Protein AF-A0A9D9QSK1-F1 (afdb_monomer)

Radius of gyration: 15.4 Å; Cα contacts (8 Å, |Δi|>4): 233; chains: 1; bounding box: 34×28×48 Å

Solvent-accessible surface area (backbone atoms only — not comparable to full-atom values): 7304 Å² total; per-residue (Å²): 69,25,38,68,40,67,26,90,45,102,87,46,68,63,56,76,22,37,40,35,28,48,78,76,48,75,51,75,44,84,42,73,28,45,56,51,74,80,77,93,62,59,60,88,73,46,52,56,67,59,36,42,55,39,60,68,45,52,78,47,27,96,43,74,90,68,47,44,79,42,81,41,47,38,28,34,28,33,33,62,52,72,45,50,48,76,58,75,81,38,51,47,73,41,56,48,31,73,56,16,54,56,90,44,75,65,56,72,70,43,77,46,80,42,53,44,93,60,50,41,78,57,81,75,83,127

Foldseek 3Di:
DKQFADCPDPPRNHGPKMWDFDWPDKDKDKDWAEAADDPVDDLQPDDLVSLLSRVVSPPHDNDHVPTDIDIWMKTKTFTADIDADADPSCSRRACGHDCGNSPHHDDGGDIDIDTPVSDDDDPDDD

pLDDT: mean 88.29, std 12.85, range [35.12, 97.81]

Structure (mmCIF, N/CA/C/O backbone):
data_AF-A0A9D9QSK1-F1
#
_entry.id   AF-A0A9D9QSK1-F1
#
loop_
_atom_site.group_PDB
_atom_site.id
_atom_site.type_symbol
_atom_site.label_atom_id
_atom_site.label_alt_id
_atom_site.label_comp_id
_atom_site.label_asym_id
_atom_site.label_entity_id
_atom_site.label_seq_id
_atom_site.pdbx_PDB_ins_code
_atom_site.Cartn_x
_atom_site.Cartn_y
_atom_site.Cartn_z
_atom_site.occupancy
_atom_site.B_iso_or_equiv
_atom_site.auth_seq_id
_atom_site.auth_comp_id
_atom_site.auth_asym_id
_atom_site.auth_atom_id
_atom_site.pdbx_PDB_model_num
ATOM 1 N N . MET A 1 1 ? -6.430 -5.563 12.262 1.00 85.38 1 MET A N 1
ATOM 2 C CA . MET A 1 1 ? -5.343 -5.950 11.334 1.00 85.38 1 MET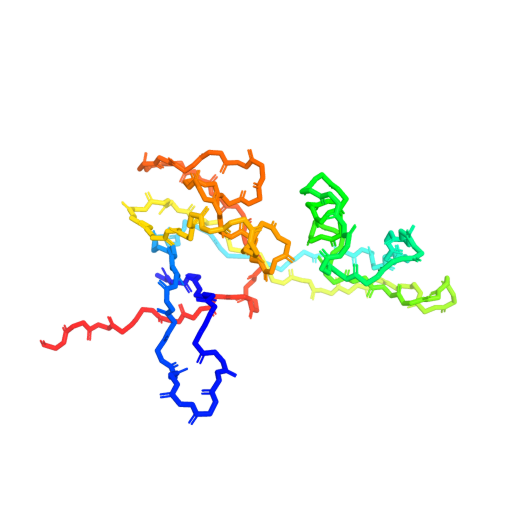 A CA 1
ATOM 3 C C . MET A 1 1 ? -4.378 -4.791 11.205 1.00 85.38 1 MET A C 1
ATOM 5 O O . MET A 1 1 ? -4.801 -3.648 11.393 1.00 85.38 1 MET A O 1
ATOM 9 N N . ALA A 1 2 ? -3.112 -5.077 10.917 1.00 88.06 2 ALA A N 1
ATOM 10 C CA . ALA A 1 2 ? -2.088 -4.060 10.734 1.00 88.06 2 ALA A CA 1
ATOM 11 C C . ALA A 1 2 ? -1.330 -4.280 9.421 1.00 88.06 2 ALA A C 1
ATOM 13 O O . ALA A 1 2 ? -0.881 -5.383 9.129 1.00 88.06 2 ALA A O 1
ATOM 14 N N . TYR A 1 3 ? -1.156 -3.208 8.660 1.00 89.75 3 TYR A N 1
ATOM 15 C CA . TYR A 1 3 ? -0.135 -3.103 7.629 1.00 89.75 3 TYR A CA 1
ATOM 16 C C . TYR A 1 3 ? 1.126 -2.510 8.263 1.00 89.75 3 TYR A C 1
ATOM 18 O O . TYR A 1 3 ? 1.021 -1.548 9.025 1.00 89.75 3 TYR A O 1
ATOM 26 N N . ARG A 1 4 ? 2.302 -3.087 8.010 1.00 89.75 4 ARG A N 1
ATOM 27 C CA . ARG A 1 4 ? 3.562 -2.736 8.689 1.00 89.75 4 ARG A CA 1
ATOM 28 C C . ARG A 1 4 ? 4.685 -2.585 7.661 1.00 89.75 4 ARG A C 1
ATOM 30 O O . ARG A 1 4 ? 4.817 -3.414 6.765 1.00 89.75 4 ARG A O 1
ATOM 37 N N . GLU A 1 5 ? 5.487 -1.533 7.794 1.00 86.31 5 GLU A N 1
ATOM 38 C CA . GLU A 1 5 ? 6.631 -1.227 6.930 1.00 86.31 5 GLU A CA 1
ATOM 39 C C . GLU A 1 5 ? 7.842 -0.748 7.750 1.00 86.31 5 GLU A C 1
ATOM 41 O O . GLU A 1 5 ? 7.715 -0.193 8.843 1.00 86.31 5 GLU A O 1
ATOM 46 N N . GLY A 1 6 ? 9.044 -0.932 7.200 1.00 76.31 6 GLY A N 1
ATOM 47 C CA . GLY A 1 6 ? 10.294 -0.663 7.915 1.00 76.31 6 GLY A CA 1
ATOM 48 C C . GLY A 1 6 ? 10.635 -1.761 8.928 1.00 76.31 6 GLY A C 1
ATOM 49 O O . GLY A 1 6 ? 9.929 -2.757 9.033 1.00 76.31 6 GLY A O 1
ATOM 50 N N . GLY A 1 7 ? 11.755 -1.612 9.638 1.00 66.50 7 GLY A N 1
ATOM 51 C CA . GLY A 1 7 ? 12.156 -2.582 10.670 1.00 66.50 7 GLY A CA 1
ATOM 52 C C . GLY A 1 7 ? 12.689 -3.925 10.152 1.00 66.50 7 GLY A C 1
ATOM 53 O O . GLY A 1 7 ? 12.880 -4.848 10.924 1.00 66.50 7 GLY A O 1
ATOM 54 N N . ALA A 1 8 ? 12.959 -4.077 8.853 1.00 60.50 8 ALA A N 1
ATOM 55 C CA . ALA A 1 8 ? 13.501 -5.324 8.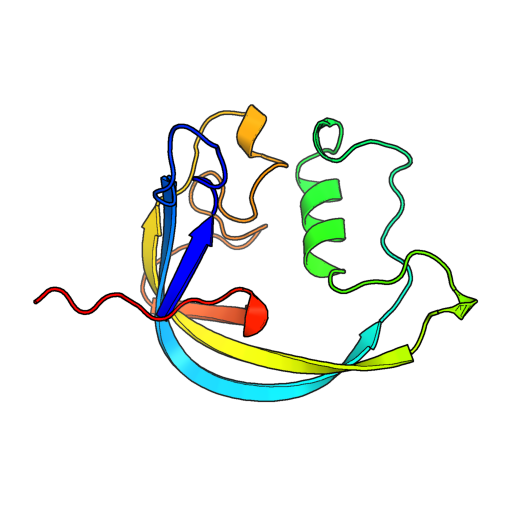293 1.00 60.50 8 ALA A CA 1
ATOM 56 C C . ALA A 1 8 ? 15.047 -5.404 8.353 1.00 60.50 8 ALA A C 1
ATOM 58 O O . ALA A 1 8 ? 15.674 -6.022 7.493 1.00 60.50 8 ALA A O 1
ATOM 59 N N . GLY A 1 9 ? 15.681 -4.715 9.309 1.00 54.59 9 GLY A N 1
ATOM 60 C CA . GLY A 1 9 ? 17.140 -4.643 9.442 1.00 54.59 9 GLY A CA 1
ATOM 61 C C . GLY A 1 9 ? 17.665 -5.465 10.620 1.00 54.59 9 GLY A C 1
ATOM 62 O O . GLY A 1 9 ? 16.976 -5.640 11.615 1.00 54.59 9 GLY A O 1
ATOM 63 N N . TRP A 1 10 ? 18.926 -5.901 10.554 1.00 49.69 10 TRP A N 1
ATOM 64 C CA . TRP A 1 10 ? 19.578 -6.719 11.596 1.00 49.69 10 TRP A CA 1
ATOM 65 C C . TRP A 1 10 ? 19.671 -6.067 12.994 1.00 49.69 10 TRP A C 1
ATOM 67 O O . TRP A 1 10 ? 19.997 -6.755 13.954 1.00 49.69 10 TRP A O 1
ATOM 77 N N . ILE A 1 11 ? 19.421 -4.756 13.114 1.00 57.59 11 ILE A N 1
ATOM 78 C CA . ILE A 1 11 ? 19.580 -3.976 14.361 1.00 57.59 11 ILE A CA 1
ATOM 79 C C . ILE A 1 11 ? 18.240 -3.420 14.875 1.00 57.59 11 ILE A C 1
ATOM 81 O O . ILE A 1 11 ? 18.063 -3.267 16.078 1.00 57.59 11 ILE A O 1
ATOM 85 N N . VAL A 1 12 ? 17.291 -3.121 13.982 1.00 52.19 12 VAL A N 1
ATOM 86 C CA . VAL A 1 12 ? 15.949 -2.635 14.338 1.00 52.19 12 VAL A CA 1
ATOM 87 C C . VAL A 1 12 ? 14.952 -3.551 13.653 1.00 52.19 12 VAL A C 1
ATOM 89 O O . VAL A 1 12 ? 14.847 -3.501 12.428 1.00 52.19 12 VAL A O 1
ATOM 92 N N . THR A 1 13 ? 14.278 -4.378 14.451 1.00 56.31 13 THR A N 1
ATOM 93 C CA . THR A 1 13 ? 13.336 -5.418 14.009 1.00 56.31 13 THR A CA 1
ATOM 94 C C . THR A 1 13 ? 11.876 -4.978 14.066 1.00 56.31 13 THR A C 1
ATOM 96 O O . THR A 1 13 ? 11.028 -5.573 13.405 1.00 56.31 13 THR A O 1
ATOM 99 N N . ASP A 1 14 ? 11.570 -3.940 14.848 1.00 55.91 14 ASP A N 1
ATOM 100 C CA . ASP A 1 14 ? 10.204 -3.446 14.978 1.00 55.91 14 ASP A CA 1
ATOM 101 C C . ASP A 1 14 ? 9.833 -2.566 13.777 1.00 55.91 14 ASP A C 1
ATOM 103 O O . ASP A 1 14 ? 10.628 -1.712 13.359 1.00 55.91 14 ASP A O 1
ATOM 107 N N . PRO A 1 15 ? 8.631 -2.749 13.199 1.00 60.72 15 PRO A N 1
ATOM 108 C CA . PRO A 1 15 ? 8.173 -1.929 12.093 1.00 60.72 15 PRO A CA 1
ATOM 109 C C . PRO A 1 15 ? 8.043 -0.480 12.552 1.00 60.72 15 PRO A C 1
ATOM 111 O O . PRO A 1 15 ? 7.287 -0.157 13.465 1.00 60.72 15 PRO A O 1
ATOM 114 N N . VAL A 1 16 ? 8.788 0.394 11.882 1.00 79.94 16 VAL A N 1
ATOM 115 C CA . VAL A 1 16 ? 8.852 1.823 12.212 1.00 79.94 16 VAL A CA 1
ATOM 116 C C . VAL A 1 16 ? 7.581 2.543 11.752 1.00 79.94 16 VAL A C 1
ATOM 118 O O . VAL A 1 16 ? 7.219 3.577 12.298 1.00 79.94 16 VAL A O 1
ATOM 121 N N . PHE A 1 17 ? 6.890 2.000 10.747 1.00 89.62 17 PHE A N 1
ATOM 122 C CA . PHE A 1 17 ? 5.699 2.603 10.159 1.00 89.62 17 PHE A CA 1
ATOM 123 C C . PHE A 1 17 ? 4.590 1.569 10.053 1.00 89.62 17 PHE A C 1
ATOM 125 O O . PHE A 1 17 ? 4.829 0.389 9.785 1.00 89.62 17 PHE A O 1
ATOM 132 N N . TRP A 1 18 ? 3.356 2.001 10.272 1.00 92.94 18 TRP A N 1
ATOM 133 C CA . TRP A 1 18 ? 2.232 1.083 10.355 1.00 92.94 18 TRP A CA 1
ATOM 134 C C . TRP A 1 18 ? 0.915 1.766 10.007 1.00 92.94 18 TRP A C 1
ATOM 136 O O . TRP A 1 18 ? 0.761 2.978 10.111 1.00 92.94 18 TRP A O 1
ATOM 146 N N . LEU A 1 19 ? -0.070 0.966 9.620 1.00 94.75 19 LEU A N 1
ATOM 147 C CA . LEU A 1 19 ? -1.459 1.368 9.452 1.00 94.75 19 LEU A CA 1
ATOM 148 C C . LEU A 1 19 ? -2.336 0.302 10.100 1.00 94.75 19 LEU A C 1
ATOM 150 O O . LEU A 1 19 ? -2.239 -0.878 9.773 1.00 94.75 19 LEU A O 1
ATOM 154 N N . LYS A 1 20 ? -3.188 0.713 11.038 1.00 94.81 20 LYS A N 1
ATOM 155 C CA . LYS A 1 20 ? -4.132 -0.154 11.745 1.00 94.81 20 LYS A CA 1
ATOM 156 C C . LYS A 1 20 ? -5.551 0.117 11.277 1.00 94.81 20 LYS A C 1
ATOM 158 O O . LYS A 1 20 ? -5.946 1.258 11.025 1.00 94.81 20 LYS A O 1
ATOM 163 N N . GLY A 1 21 ? -6.341 -0.946 11.242 1.00 94.38 21 GLY A N 1
ATOM 164 C CA . GLY A 1 21 ? -7.774 -0.813 11.067 1.00 94.38 21 GLY A CA 1
ATOM 165 C C . GLY A 1 21 ? -8.564 -2.095 11.262 1.00 94.38 21 GLY A C 1
ATOM 166 O O . GLY A 1 21 ? -8.028 -3.173 11.566 1.00 94.38 21 GLY A O 1
ATOM 167 N N . THR A 1 22 ? -9.868 -1.951 11.064 1.00 95.38 22 THR A N 1
ATOM 168 C CA . THR A 1 22 ? -10.854 -3.026 11.180 1.00 95.38 22 THR A CA 1
ATOM 169 C C . THR A 1 22 ? -11.135 -3.620 9.812 1.00 95.38 22 THR A C 1
ATOM 171 O O . THR A 1 22 ? -11.418 -2.891 8.865 1.00 95.38 22 THR A O 1
ATOM 174 N N . VAL A 1 23 ? -11.086 -4.946 9.707 1.00 95.25 23 VAL A N 1
ATOM 175 C CA . VAL A 1 23 ? -11.485 -5.649 8.484 1.00 95.25 23 VAL A CA 1
ATOM 176 C C . VAL A 1 23 ? -12.992 -5.514 8.305 1.00 95.25 23 VAL A C 1
ATOM 178 O O . VAL A 1 23 ? -13.754 -5.820 9.217 1.00 95.25 23 VAL A O 1
ATOM 181 N N . LEU A 1 24 ? -13.405 -5.053 7.130 1.00 97.12 24 LEU A N 1
ATOM 182 C CA . LEU A 1 24 ? -14.805 -4.969 6.722 1.00 97.12 24 LEU A CA 1
ATOM 183 C C . LEU A 1 24 ? -15.203 -6.142 5.831 1.00 97.12 24 LEU A C 1
ATOM 185 O O . LEU A 1 24 ? -16.335 -6.609 5.893 1.00 97.12 24 LEU A O 1
ATOM 189 N N . ALA A 1 25 ? -14.286 -6.582 4.971 1.00 96.56 25 ALA A N 1
ATOM 190 C CA . ALA A 1 25 ? -14.469 -7.723 4.088 1.00 96.56 25 ALA A CA 1
ATOM 191 C C . ALA A 1 25 ? -13.106 -8.308 3.708 1.00 96.56 25 ALA A C 1
ATOM 193 O O . ALA A 1 25 ? -12.103 -7.591 3.689 1.00 96.56 25 ALA A O 1
ATOM 194 N N . ALA A 1 26 ? -13.096 -9.594 3.381 1.00 95.69 26 ALA A N 1
ATOM 195 C CA . ALA A 1 26 ? -11.964 -10.275 2.777 1.00 95.69 26 ALA A CA 1
ATOM 196 C C . ALA A 1 26 ? -12.488 -11.165 1.650 1.00 95.69 26 ALA A C 1
ATOM 198 O O . ALA A 1 26 ? -13.519 -11.820 1.808 1.00 95.69 26 ALA A O 1
ATOM 199 N N . GLU A 1 27 ? -11.797 -11.172 0.520 1.00 96.56 27 GLU A N 1
ATOM 200 C CA . GLU A 1 27 ? -12.183 -11.956 -0.648 1.00 96.56 27 GLU A CA 1
ATOM 201 C C . GLU A 1 27 ? -10.963 -12.374 -1.462 1.00 96.56 27 GLU A C 1
ATOM 203 O O . GLU A 1 27 ? -9.880 -11.807 -1.328 1.00 96.56 27 GLU A O 1
ATOM 208 N N . ILE A 1 28 ? -11.152 -13.374 -2.314 1.00 96.44 28 ILE A N 1
ATOM 209 C CA . ILE A 1 28 ? -10.160 -13.799 -3.296 1.00 96.44 28 ILE A CA 1
ATOM 210 C C . ILE A 1 28 ? -10.710 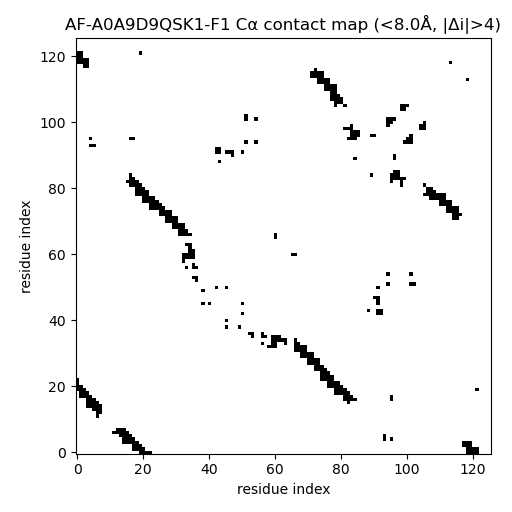-13.414 -4.663 1.00 96.44 28 ILE A C 1
ATOM 212 O O . ILE A 1 28 ? -11.837 -13.784 -4.997 1.00 96.44 28 ILE A O 1
ATOM 216 N N . ARG A 1 29 ? -9.927 -12.670 -5.448 1.00 94.44 29 ARG A N 1
ATOM 217 C CA . ARG A 1 29 ? -10.297 -12.292 -6.816 1.00 94.44 29 ARG A CA 1
ATOM 218 C C . ARG A 1 29 ? -9.234 -12.756 -7.815 1.00 94.44 29 ARG A C 1
ATOM 220 O O . ARG A 1 29 ? -8.041 -12.657 -7.513 1.00 94.44 29 ARG A O 1
ATOM 227 N N . PRO A 1 30 ? -9.636 -13.195 -9.021 1.00 94.06 30 PRO A N 1
ATOM 228 C CA . PRO A 1 30 ? -8.691 -13.405 -10.104 1.00 94.06 30 PRO A CA 1
ATOM 229 C C . PRO A 1 30 ? -8.094 -12.061 -10.538 1.00 94.06 30 PRO A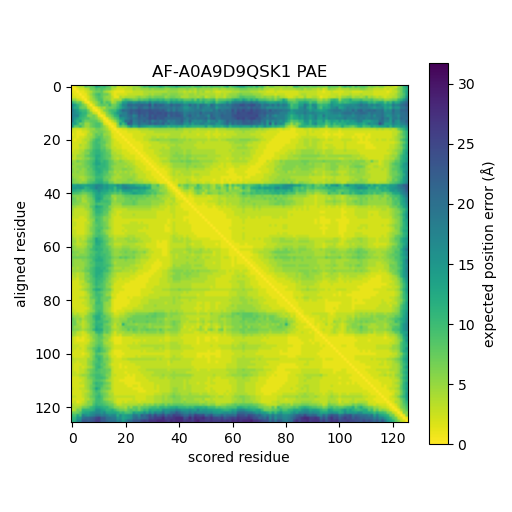 C 1
ATOM 231 O O . PRO A 1 30 ? -8.813 -11.094 -10.799 1.00 94.06 30 PRO A O 1
ATOM 234 N N . ARG A 1 31 ? -6.768 -12.008 -10.637 1.00 92.88 31 ARG A N 1
ATOM 235 C CA . ARG A 1 31 ? -6.011 -10.880 -11.177 1.00 92.88 31 ARG A CA 1
ATOM 236 C C . ARG A 1 31 ? -5.025 -11.404 -12.208 1.00 92.88 31 ARG A C 1
ATOM 238 O O . ARG A 1 31 ? -4.241 -12.308 -11.933 1.00 92.88 31 ARG A O 1
ATOM 245 N N . ARG A 1 32 ? -5.032 -10.811 -13.398 1.00 94.56 32 ARG A N 1
ATOM 246 C CA . ARG A 1 32 ? -4.001 -11.076 -14.400 1.00 94.56 32 ARG A CA 1
ATOM 247 C C . ARG A 1 32 ? -2.722 -10.338 -14.014 1.00 94.56 32 ARG A C 1
ATOM 249 O O . ARG A 1 32 ? -2.730 -9.115 -13.878 1.00 94.56 32 ARG A O 1
ATOM 256 N N . LEU A 1 33 ? -1.642 -11.084 -13.810 1.00 95.12 33 LEU A N 1
ATOM 257 C CA . LEU A 1 33 ? -0.327 -10.517 -13.553 1.00 95.12 33 LEU A CA 1
ATOM 258 C C . LEU A 1 33 ? 0.287 -10.082 -14.880 1.00 95.12 33 LEU A C 1
ATOM 260 O O . LEU A 1 33 ? 0.610 -10.912 -15.730 1.00 95.12 33 LEU A O 1
ATOM 264 N N . GLU A 1 34 ? 0.447 -8.776 -15.032 1.00 95.56 34 GLU A N 1
ATOM 265 C CA . GLU A 1 34 ? 1.079 -8.147 -16.188 1.00 95.56 34 GLU A CA 1
ATOM 266 C C . GLU A 1 34 ? 2.555 -7.848 -15.908 1.00 95.56 34 GLU A C 1
ATOM 268 O O . GLU A 1 34 ? 3.042 -7.992 -14.780 1.00 95.56 34 GLU A O 1
ATOM 273 N N . VAL A 1 35 ? 3.285 -7.432 -16.943 1.00 95.56 35 VAL A N 1
ATOM 274 C CA . VAL A 1 35 ? 4.685 -7.022 -16.794 1.00 95.56 35 VAL A CA 1
ATOM 275 C C . VAL A 1 35 ? 4.780 -5.803 -15.878 1.00 95.56 35 VAL A C 1
ATOM 277 O O . VAL A 1 35 ? 4.011 -4.848 -16.010 1.00 95.56 35 VAL A O 1
ATOM 280 N N . CYS A 1 36 ? 5.723 -5.832 -14.936 1.00 93.31 36 CYS A N 1
ATOM 281 C CA . CYS A 1 36 ? 5.974 -4.695 -14.062 1.00 93.31 36 CYS A CA 1
ATOM 282 C C . CYS A 1 36 ? 6.323 -3.449 -14.893 1.00 93.31 36 CYS A C 1
ATOM 284 O O . CYS A 1 36 ? 7.117 -3.559 -15.828 1.00 93.31 36 CYS A O 1
ATOM 286 N N . PRO A 1 37 ? 5.801 -2.260 -14.540 1.00 92.25 37 PRO A N 1
ATOM 287 C CA . PRO A 1 37 ? 6.224 -1.015 -15.164 1.00 92.25 37 PRO A CA 1
ATOM 288 C C . PRO A 1 37 ? 7.743 -0.863 -15.043 1.00 92.25 37 PRO A C 1
ATOM 290 O O . PRO A 1 37 ? 8.266 -0.763 -13.930 1.00 92.25 37 PRO A O 1
ATOM 293 N N . ASP A 1 38 ? 8.441 -0.870 -16.176 1.00 83.38 38 ASP A N 1
ATOM 294 C CA . ASP A 1 38 ? 9.879 -0.635 -16.209 1.00 83.38 38 ASP A CA 1
ATOM 295 C C . ASP A 1 38 ? 10.150 0.869 -16.273 1.00 83.38 38 ASP A C 1
ATOM 297 O O . ASP A 1 38 ? 9.688 1.571 -17.172 1.00 83.38 38 ASP A O 1
ATOM 301 N N . ALA A 1 39 ? 10.900 1.367 -15.295 1.00 75.69 39 ALA A N 1
ATOM 302 C CA . ALA A 1 39 ? 11.378 2.744 -15.267 1.00 75.69 39 ALA A CA 1
ATOM 303 C C . ALA A 1 39 ? 12.862 2.856 -15.664 1.00 75.69 39 ALA A C 1
ATOM 305 O O . ALA A 1 39 ? 13.416 3.957 -15.638 1.00 75.69 39 ALA A O 1
ATOM 306 N N . GLY A 1 40 ? 13.530 1.734 -15.968 1.00 81.06 40 GLY A N 1
ATOM 307 C CA . GLY A 1 40 ? 14.957 1.660 -16.292 1.00 81.06 40 GLY A CA 1
ATOM 308 C C . GLY A 1 40 ? 15.877 2.095 -15.145 1.00 81.06 40 GLY A C 1
ATOM 309 O O . GLY A 1 40 ? 17.032 2.460 -15.369 1.00 81.06 40 GLY A O 1
ATOM 310 N N . LYS A 1 41 ? 15.361 2.138 -13.911 1.00 86.25 41 LYS A N 1
ATOM 311 C CA . LYS A 1 41 ? 16.021 2.711 -12.730 1.00 86.25 41 LYS A CA 1
ATOM 312 C C . LYS A 1 41 ? 15.764 1.843 -11.503 1.00 86.25 41 LYS A C 1
ATOM 314 O O . LYS A 1 41 ? 14.723 1.200 -11.391 1.00 86.25 41 LYS A O 1
ATOM 319 N N . SER A 1 42 ? 16.695 1.884 -10.551 1.00 85.88 42 SER A N 1
ATOM 320 C CA . SER A 1 42 ? 16.481 1.292 -9.231 1.00 85.88 42 SER A CA 1
ATOM 321 C C . SER A 1 42 ? 15.385 2.045 -8.466 1.00 85.88 42 SER A C 1
ATOM 323 O O . SER A 1 42 ? 15.125 3.223 -8.729 1.00 85.88 42 SER A O 1
ATOM 325 N N . VAL A 1 43 ? 14.746 1.370 -7.507 1.00 85.38 43 VAL A N 1
ATOM 326 C CA . VAL A 1 43 ? 13.605 1.904 -6.743 1.00 85.38 43 VAL A CA 1
ATOM 327 C C . VAL A 1 43 ? 13.946 3.234 -6.054 1.00 85.38 43 VAL A C 1
ATOM 329 O O . VAL A 1 43 ? 13.126 4.148 -6.014 1.00 85.38 43 VAL A O 1
ATOM 332 N N . GLU A 1 44 ? 15.183 3.395 -5.585 1.00 85.00 44 GLU A N 1
ATOM 333 C CA . GLU A 1 44 ? 15.663 4.603 -4.904 1.00 85.00 44 GLU A CA 1
ATOM 334 C C . GLU A 1 44 ? 15.691 5.831 -5.823 1.00 85.00 44 GLU A C 1
ATOM 336 O O . GLU A 1 44 ? 15.616 6.962 -5.343 1.00 85.00 44 GLU A O 1
ATOM 341 N N . ARG A 1 45 ? 15.799 5.616 -7.140 1.00 88.62 45 ARG A N 1
ATOM 342 C CA . ARG A 1 45 ? 15.905 6.666 -8.164 1.00 88.62 45 ARG A CA 1
ATOM 343 C C . ARG A 1 45 ? 14.574 7.003 -8.833 1.00 88.62 45 ARG A C 1
ATOM 345 O O . ARG A 1 45 ? 14.549 7.876 -9.699 1.00 88.62 45 ARG A O 1
ATOM 352 N N . LEU A 1 46 ? 13.491 6.323 -8.463 1.00 90.94 46 LEU A N 1
ATOM 353 C CA . LEU A 1 46 ? 12.155 6.652 -8.947 1.00 90.94 46 LEU A CA 1
ATOM 354 C C . LEU A 1 46 ? 11.700 8.009 -8.390 1.00 90.94 46 LEU A C 1
ATOM 356 O O . LEU A 1 46 ? 12.111 8.451 -7.319 1.00 90.94 46 LEU A O 1
ATOM 360 N N . SER A 1 47 ? 10.829 8.694 -9.107 1.00 92.00 47 SER A N 1
ATOM 361 C CA . SER A 1 47 ? 9.927 9.678 -8.518 1.00 92.00 47 SER A CA 1
ATOM 362 C C . SER A 1 47 ? 8.861 8.966 -7.680 1.00 92.00 47 SER A C 1
ATOM 364 O O . SER A 1 47 ? 8.598 7.772 -7.859 1.00 92.00 47 SER A O 1
ATOM 366 N N . ARG A 1 48 ? 8.192 9.708 -6.788 1.00 93.12 48 ARG A N 1
ATOM 367 C CA . ARG A 1 48 ? 7.080 9.158 -5.998 1.00 93.12 48 ARG A CA 1
ATOM 368 C C . ARG A 1 48 ? 5.971 8.604 -6.897 1.00 93.12 48 ARG A C 1
ATOM 370 O O . ARG A 1 48 ? 5.402 7.565 -6.585 1.00 93.12 48 ARG A O 1
ATOM 377 N N . GLU A 1 49 ? 5.693 9.266 -8.017 1.00 93.25 49 GLU A N 1
ATOM 378 C CA . GLU A 1 49 ? 4.685 8.824 -8.984 1.00 93.25 49 GLU A CA 1
ATOM 379 C C . GLU A 1 49 ? 5.085 7.510 -9.679 1.00 93.25 49 GLU A C 1
ATOM 381 O O . GLU A 1 49 ? 4.281 6.578 -9.747 1.00 93.25 49 GLU A O 1
ATOM 386 N N . GLU A 1 50 ? 6.338 7.393 -10.140 1.00 94.12 50 GLU A N 1
ATOM 387 C CA . GLU A 1 50 ? 6.872 6.146 -10.711 1.00 94.12 50 GLU A CA 1
ATOM 388 C C . GLU A 1 50 ? 6.804 4.998 -9.685 1.00 94.12 50 GLU A C 1
ATOM 390 O O . GLU A 1 50 ? 6.374 3.892 -10.019 1.00 94.12 50 GLU A O 1
ATOM 395 N N . PHE A 1 51 ? 7.153 5.262 -8.420 1.00 94.38 51 PHE A N 1
ATOM 396 C CA . PHE A 1 51 ? 7.036 4.273 -7.348 1.00 94.38 51 PHE A CA 1
ATOM 397 C C . PHE A 1 51 ? 5.586 3.841 -7.107 1.00 94.38 51 PHE A C 1
ATOM 399 O O . PHE A 1 51 ? 5.323 2.645 -7.005 1.00 94.38 51 PHE A O 1
ATOM 406 N N . ILE A 1 52 ? 4.636 4.779 -7.033 1.00 95.12 52 ILE A N 1
ATOM 407 C CA . ILE A 1 52 ? 3.215 4.458 -6.826 1.00 95.12 52 ILE A CA 1
ATOM 408 C C . ILE A 1 52 ? 2.700 3.567 -7.956 1.00 95.12 52 ILE A C 1
ATOM 410 O O . ILE A 1 52 ? 2.044 2.559 -7.693 1.00 95.12 52 ILE A O 1
ATOM 414 N N . ARG A 1 53 ? 3.050 3.883 -9.207 1.00 94.25 53 ARG A N 1
ATOM 415 C CA . ARG A 1 53 ? 2.689 3.072 -10.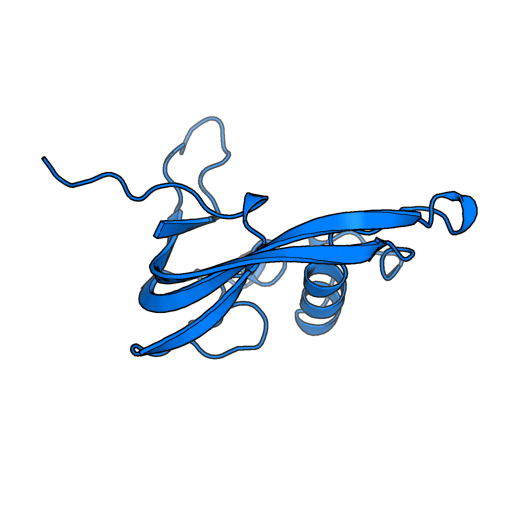377 1.00 94.25 53 ARG A CA 1
ATOM 416 C C . ARG A 1 53 ? 3.221 1.643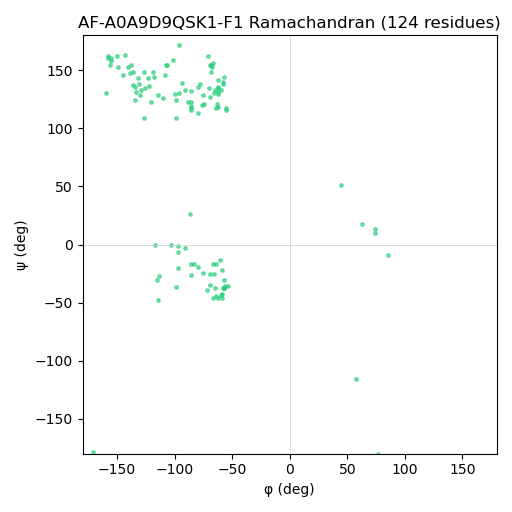 -10.260 1.00 94.25 53 ARG A C 1
ATOM 418 O O . ARG A 1 53 ? 2.469 0.692 -10.457 1.00 94.25 53 ARG A O 1
ATOM 425 N N . LEU A 1 54 ? 4.488 1.491 -9.874 1.00 93.81 54 LEU A N 1
ATOM 426 C CA . LEU A 1 54 ? 5.105 0.187 -9.637 1.00 93.81 54 LEU A CA 1
ATOM 427 C C . LEU A 1 54 ? 4.441 -0.563 -8.471 1.00 93.81 54 LEU A C 1
ATOM 429 O O . LEU A 1 54 ? 4.158 -1.753 -8.583 1.00 93.81 54 LEU A O 1
ATOM 433 N N . ALA A 1 55 ? 4.172 0.118 -7.356 1.00 93.56 55 ALA A N 1
ATOM 434 C CA . ALA A 1 55 ? 3.576 -0.484 -6.169 1.00 93.56 55 ALA A CA 1
ATOM 435 C C . ALA A 1 55 ? 2.148 -0.986 -6.423 1.00 93.56 55 ALA A C 1
ATOM 437 O O . ALA A 1 55 ? 1.804 -2.051 -5.922 1.00 93.56 55 ALA A O 1
ATOM 438 N N . ARG A 1 56 ? 1.352 -0.264 -7.225 1.00 93.06 56 ARG A N 1
ATOM 439 C CA . ARG A 1 56 ? 0.005 -0.683 -7.657 1.00 93.06 56 ARG A CA 1
ATOM 440 C C . ARG A 1 56 ? 0.036 -1.861 -8.624 1.00 93.06 56 ARG A C 1
ATOM 442 O O . ARG A 1 56 ? -0.859 -2.699 -8.598 1.00 93.06 56 ARG A O 1
ATOM 449 N N . ALA A 1 57 ? 1.053 -1.922 -9.480 1.00 92.88 57 ALA A N 1
ATOM 450 C CA . ALA A 1 57 ? 1.200 -3.014 -10.431 1.00 92.88 57 ALA A CA 1
ATOM 451 C C . ALA A 1 57 ? 1.539 -4.346 -9.753 1.00 92.88 57 ALA A C 1
ATOM 453 O O . ALA A 1 57 ? 1.214 -5.385 -10.315 1.00 92.88 57 ALA A O 1
ATOM 454 N N . ARG A 1 58 ? 2.150 -4.329 -8.561 1.00 90.88 58 ARG A N 1
ATOM 455 C CA . ARG A 1 58 ? 2.509 -5.551 -7.832 1.00 90.88 58 ARG A CA 1
ATOM 456 C C . ARG A 1 58 ? 1.263 -6.317 -7.325 1.00 90.88 58 ARG A C 1
ATOM 458 O O . ARG A 1 58 ? 0.257 -5.670 -7.030 1.00 90.88 58 ARG A O 1
ATOM 465 N N . PRO A 1 59 ? 1.341 -7.663 -7.239 1.00 91.00 59 PRO A N 1
ATOM 466 C CA . PRO A 1 59 ? 2.356 -8.518 -7.860 1.00 91.00 59 PRO A CA 1
ATOM 467 C C . PRO A 1 59 ? 2.308 -8.409 -9.393 1.00 91.00 59 PRO A C 1
ATOM 469 O O . PRO A 1 59 ? 1.247 -8.287 -9.993 1.00 91.00 59 PRO A O 1
ATOM 472 N N . CYS A 1 60 ? 3.480 -8.415 -10.022 1.00 93.62 60 CYS A N 1
ATOM 473 C CA . CYS A 1 60 ? 3.659 -8.310 -11.470 1.00 93.62 60 CYS A CA 1
ATOM 474 C C . CYS A 1 60 ? 4.830 -9.197 -11.906 1.00 93.62 60 CYS A C 1
ATOM 476 O O . CYS A 1 60 ? 5.641 -9.617 -11.075 1.00 93.62 60 CYS A O 1
ATOM 478 N N . VAL A 1 61 ? 4.915 -9.502 -13.199 1.00 94.50 61 VAL A N 1
ATOM 479 C CA . VAL A 1 61 ? 5.949 -10.381 -13.764 1.00 94.50 61 VAL A CA 1
ATOM 480 C C . VAL A 1 61 ? 7.066 -9.589 -14.439 1.00 94.50 61 VAL A C 1
ATOM 482 O O . VAL A 1 61 ? 6.893 -8.437 -14.822 1.00 94.50 61 VAL A O 1
ATOM 485 N N . SER A 1 62 ? 8.241 -10.198 -14.594 1.00 90.81 62 SER A N 1
ATOM 486 C CA . SER A 1 62 ? 9.390 -9.543 -15.237 1.00 90.81 62 SER A CA 1
ATOM 487 C C . SER A 1 62 ? 9.364 -9.606 -16.764 1.00 90.81 62 SER A C 1
ATOM 489 O O . SER A 1 62 ? 10.099 -8.864 -17.407 1.00 90.81 62 SER A O 1
ATOM 491 N N . ARG A 1 63 ? 8.556 -10.500 -17.348 1.00 93.38 63 ARG A N 1
ATOM 492 C CA . ARG A 1 63 ? 8.545 -10.788 -18.787 1.00 93.38 63 ARG A CA 1
ATOM 493 C C . ARG A 1 63 ? 7.126 -11.088 -19.279 1.00 93.38 63 ARG A C 1
ATOM 495 O O . ARG A 1 63 ? 6.380 -11.716 -18.521 1.00 93.38 63 ARG A O 1
ATOM 502 N N . PRO A 1 64 ? 6.758 -10.719 -20.519 1.00 94.19 64 PRO A N 1
ATOM 503 C CA . PRO A 1 64 ? 5.421 -10.967 -21.061 1.00 94.19 64 PRO A CA 1
ATOM 504 C C . PRO A 1 64 ? 5.014 -12.444 -21.060 1.00 94.19 64 PRO A C 1
ATOM 506 O O . PRO A 1 64 ? 3.869 -12.769 -20.766 1.00 94.19 64 PRO A O 1
ATOM 509 N N . GLU A 1 65 ? 5.947 -13.356 -21.333 1.00 95.75 65 GLU A N 1
ATOM 510 C CA . GLU A 1 65 ? 5.685 -14.797 -21.392 1.00 95.75 65 GLU A CA 1
ATOM 511 C C . GLU A 1 65 ? 5.308 -15.421 -20.040 1.00 95.75 65 GLU A C 1
ATOM 513 O O . GLU A 1 65 ? 4.770 -16.523 -19.997 1.00 95.75 65 GLU A O 1
ATOM 518 N N . ALA A 1 66 ? 5.580 -14.728 -18.932 1.00 95.56 66 ALA A N 1
ATOM 519 C CA . ALA A 1 66 ? 5.208 -15.171 -17.593 1.00 95.56 66 ALA A CA 1
ATOM 520 C C . ALA A 1 66 ? 3.824 -14.654 -17.154 1.00 95.56 66 ALA A C 1
ATOM 522 O O . ALA A 1 66 ? 3.386 -14.983 -16.045 1.00 95.56 66 ALA A O 1
ATOM 523 N N . ALA A 1 67 ? 3.159 -13.840 -17.986 1.00 96.12 67 ALA A N 1
ATOM 524 C CA . ALA A 1 67 ? 1.846 -13.283 -17.691 1.00 96.12 67 ALA A CA 1
ATOM 525 C C . ALA A 1 67 ? 0.809 -14.399 -17.532 1.00 96.12 67 ALA A C 1
ATOM 527 O O . ALA A 1 67 ? 0.688 -15.295 -18.370 1.00 96.12 67 ALA A O 1
ATOM 528 N N . ARG A 1 68 ? 0.055 -14.345 -16.435 1.00 96.06 68 ARG A N 1
ATOM 529 C CA . ARG A 1 68 ? -0.883 -15.399 -16.034 1.00 96.06 68 ARG A CA 1
ATOM 530 C C . ARG A 1 68 ? -1.989 -14.837 -15.15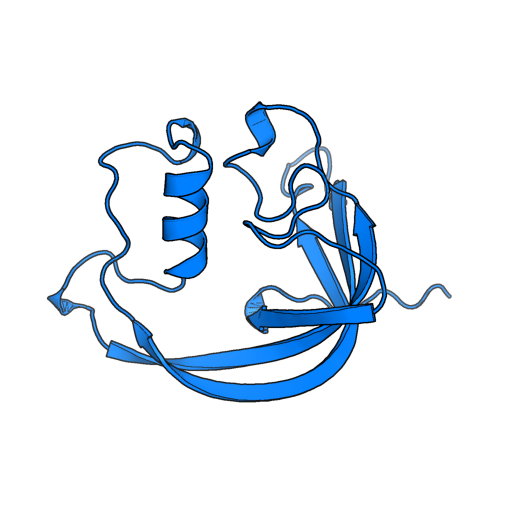8 1.00 96.06 68 ARG A C 1
ATOM 532 O O . ARG A 1 68 ? -1.829 -13.773 -14.566 1.00 96.06 68 ARG A O 1
ATOM 539 N N . GLU A 1 69 ? -3.089 -15.564 -15.053 1.00 96.50 69 GLU A N 1
ATOM 540 C CA . GLU A 1 69 ? -4.079 -15.306 -14.010 1.00 96.50 69 GLU A CA 1
ATOM 541 C C . GLU A 1 69 ? -3.593 -15.876 -12.678 1.00 96.50 69 GLU A C 1
ATOM 543 O O . GLU A 1 69 ? -3.050 -16.980 -12.621 1.00 96.50 69 GLU A O 1
ATOM 548 N N . GLU A 1 70 ? -3.789 -15.116 -11.609 1.00 94.19 70 GLU A N 1
ATOM 549 C CA . GLU A 1 70 ? -3.461 -15.516 -10.249 1.00 94.19 70 GLU A CA 1
ATOM 550 C C . GLU A 1 70 ? -4.604 -15.135 -9.309 1.00 94.19 70 GLU A C 1
ATOM 552 O O . GLU A 1 70 ? -5.324 -14.161 -9.535 1.00 94.19 70 GLU A O 1
ATOM 557 N N . GLN A 1 71 ? -4.800 -15.933 -8.265 1.00 94.81 71 GLN A N 1
ATOM 558 C CA . GLN A 1 71 ? -5.775 -15.638 -7.224 1.00 94.81 71 GLN A CA 1
ATOM 559 C C . GLN A 1 71 ? -5.109 -14.739 -6.187 1.00 94.81 71 GLN A C 1
ATOM 561 O O . GLN A 1 71 ? -4.124 -15.141 -5.574 1.00 94.81 71 GLN A O 1
ATOM 566 N N . VAL A 1 72 ? -5.639 -13.533 -5.992 1.00 93.81 72 VAL A N 1
ATOM 567 C CA . VAL A 1 72 ? -5.097 -12.569 -5.028 1.00 93.81 72 VAL A CA 1
ATOM 568 C C . VAL A 1 72 ? -6.112 -12.351 -3.917 1.00 93.81 72 VAL A C 1
ATOM 570 O O . VAL A 1 72 ? -7.284 -12.067 -4.177 1.00 93.81 72 VAL A O 1
ATOM 573 N N . GLY A 1 73 ? -5.657 -12.488 -2.673 1.00 94.62 73 GLY A N 1
ATOM 574 C CA . GLY A 1 73 ? -6.442 -12.131 -1.499 1.00 94.62 73 GLY A CA 1
ATOM 575 C C . GLY A 1 73 ? -6.490 -10.616 -1.332 1.00 94.62 73 GLY A C 1
ATOM 576 O O . GLY A 1 73 ? -5.452 -9.959 -1.309 1.00 94.62 73 GLY A O 1
ATOM 577 N N . LEU A 1 74 ? -7.684 -10.058 -1.185 1.00 95.12 74 LEU A N 1
ATOM 578 C CA . LEU A 1 74 ? -7.914 -8.637 -0.955 1.00 95.12 74 LEU A CA 1
ATOM 579 C C . LEU A 1 74 ? -8.690 -8.456 0.342 1.00 95.12 74 LEU A C 1
ATOM 581 O O . LEU A 1 74 ? -9.659 -9.163 0.619 1.00 95.12 74 LEU A O 1
ATOM 585 N N . VAL A 1 75 ? -8.260 -7.486 1.138 1.00 95.94 75 VAL A N 1
ATOM 586 C CA . VAL A 1 75 ? -8.893 -7.119 2.398 1.00 95.94 75 VAL A CA 1
ATOM 587 C C . VAL A 1 75 ? -9.313 -5.667 2.316 1.00 95.94 75 VAL A C 1
ATOM 589 O O . VAL A 1 75 ? -8.490 -4.768 2.134 1.00 95.94 75 VAL A O 1
ATOM 592 N N . ARG A 1 76 ? -10.608 -5.434 2.510 1.00 96.88 76 ARG A N 1
ATOM 593 C CA . ARG A 1 76 ? -11.145 -4.094 2.699 1.00 96.88 76 ARG A CA 1
ATOM 594 C C . ARG A 1 76 ? -11.101 -3.750 4.178 1.00 96.88 76 ARG A C 1
ATOM 596 O O . ARG A 1 76 ? -11.687 -4.452 5.004 1.00 96.88 76 ARG A O 1
ATOM 603 N N . LEU A 1 77 ? -10.422 -2.663 4.508 1.00 95.56 77 LEU A N 1
ATOM 604 C CA . LEU A 1 77 ? -10.138 -2.249 5.873 1.00 95.56 77 LEU A CA 1
ATOM 605 C C . LEU A 1 77 ? -10.600 -0.815 6.111 1.00 95.56 77 LEU A C 1
ATOM 607 O O . LEU A 1 77 ? -10.310 0.072 5.313 1.00 95.56 77 LEU A O 1
ATOM 611 N N . ARG A 1 78 ? -11.273 -0.584 7.239 1.00 97.62 78 ARG A N 1
ATOM 612 C CA . ARG A 1 78 ? -11.559 0.757 7.750 1.00 97.62 78 ARG A CA 1
ATOM 613 C C . ARG A 1 78 ? -10.384 1.255 8.575 1.00 97.62 78 ARG A C 1
ATOM 615 O O . ARG A 1 78 ? -10.063 0.654 9.602 1.00 97.62 78 ARG A O 1
ATOM 622 N N . VAL A 1 79 ? -9.759 2.340 8.132 1.00 97.31 79 VAL A N 1
ATOM 623 C CA . VAL A 1 79 ? -8.593 2.946 8.785 1.00 97.31 79 VAL A CA 1
ATOM 624 C C . VAL A 1 79 ? -8.976 3.490 10.158 1.00 97.31 79 VAL A C 1
ATOM 626 O O . VAL A 1 79 ? -9.979 4.189 10.295 1.00 97.31 79 VAL A O 1
ATOM 629 N N . GLN A 1 80 ? -8.156 3.183 11.162 1.00 96.81 80 GLN A N 1
ATOM 630 C CA . GLN A 1 80 ? -8.317 3.665 12.538 1.00 96.81 80 GLN A CA 1
ATOM 631 C C . GLN A 1 80 ? -7.166 4.582 12.952 1.00 96.81 80 GLN A C 1
ATOM 633 O O . GLN A 1 80 ? -7.385 5.650 13.502 1.00 96.81 80 GLN A O 1
ATOM 638 N N . SER A 1 81 ? -5.926 4.168 12.697 1.00 95.50 81 SER A N 1
ATOM 639 C CA . SER A 1 81 ? -4.728 4.937 13.049 1.00 95.50 81 SER A CA 1
ATOM 640 C C . SER A 1 81 ? -3.547 4.517 12.181 1.00 95.50 81 SER A C 1
ATOM 642 O O . SER A 1 81 ? -3.570 3.446 11.568 1.00 95.50 81 SER A O 1
ATOM 644 N N . TRP A 1 82 ? -2.524 5.362 12.093 1.00 95.56 82 TRP A N 1
ATOM 645 C CA . TRP A 1 82 ? -1.337 5.098 11.287 1.00 95.56 82 TRP A CA 1
ATOM 646 C C . TRP A 1 82 ? -0.132 5.908 11.768 1.00 95.56 82 TRP A C 1
ATOM 648 O O . TRP A 1 82 ? -0.274 6.937 12.427 1.00 95.56 82 TRP A O 1
ATOM 658 N N . GLU A 1 83 ? 1.046 5.470 11.346 1.00 93.81 83 GLU A N 1
ATOM 659 C CA . GLU A 1 83 ? 2.314 6.172 11.463 1.00 93.81 83 GLU A CA 1
ATOM 660 C C . GLU A 1 83 ? 3.047 6.104 10.121 1.00 93.81 83 GLU A C 1
ATOM 662 O O . GLU A 1 83 ? 3.166 5.036 9.519 1.00 93.81 83 GLU A O 1
ATOM 667 N N . THR A 1 84 ? 3.530 7.251 9.634 1.00 93.81 84 THR A N 1
ATOM 668 C CA . THR A 1 84 ? 4.224 7.347 8.342 1.00 93.81 84 THR A CA 1
ATOM 669 C C . THR A 1 84 ? 5.590 8.016 8.468 1.00 93.81 84 THR A C 1
ATOM 671 O O . THR A 1 84 ? 5.728 8.968 9.242 1.00 93.81 84 THR A O 1
ATOM 674 N N . PRO A 1 85 ? 6.566 7.641 7.625 1.00 92.31 85 PRO A N 1
ATOM 675 C CA . PRO A 1 85 ? 7.823 8.358 7.522 1.00 92.31 85 PRO A CA 1
ATOM 676 C C . PRO A 1 85 ? 7.647 9.741 6.901 1.00 92.31 85 PRO A C 1
ATOM 678 O O . PRO A 1 85 ? 6.788 9.960 6.046 1.00 92.31 85 PRO A O 1
ATOM 681 N N . TRP A 1 86 ? 8.580 10.631 7.240 1.00 89.69 86 TRP A N 1
ATOM 682 C CA . TRP A 1 86 ? 8.676 11.977 6.665 1.00 89.69 86 TRP A CA 1
ATOM 683 C C . TRP A 1 86 ? 9.933 12.190 5.813 1.00 89.69 86 TRP A C 1
ATOM 685 O O . TRP A 1 86 ? 9.928 12.998 4.885 1.00 89.69 86 TRP A O 1
ATOM 695 N N . ALA A 1 87 ? 11.012 11.452 6.096 1.00 89.31 87 ALA A N 1
ATOM 696 C CA . ALA A 1 87 ? 12.300 11.630 5.429 1.00 89.31 87 ALA A CA 1
ATOM 697 C C . ALA A 1 87 ? 12.206 11.343 3.923 1.00 89.31 87 ALA A C 1
ATOM 699 O O . ALA A 1 87 ? 11.679 10.311 3.526 1.00 89.31 87 ALA A O 1
ATOM 700 N N . ARG A 1 88 ? 12.798 12.193 3.073 1.00 85.06 88 ARG A N 1
ATOM 701 C CA . ARG A 1 88 ? 12.737 12.049 1.603 1.00 85.06 88 ARG A CA 1
ATOM 702 C C . ARG A 1 88 ? 13.186 10.674 1.096 1.00 85.06 88 ARG A C 1
ATOM 704 O O . ARG A 1 88 ? 12.594 10.149 0.163 1.00 85.06 88 ARG A O 1
ATOM 711 N N . ARG A 1 89 ? 14.183 10.056 1.741 1.00 84.31 89 ARG A N 1
ATOM 712 C CA . ARG A 1 89 ? 14.648 8.693 1.415 1.00 84.31 89 ARG A CA 1
ATOM 713 C C . ARG A 1 89 ? 13.557 7.618 1.536 1.00 84.31 89 ARG A C 1
ATOM 715 O O . ARG A 1 89 ? 13.680 6.560 0.939 1.00 84.31 89 ARG A O 1
ATOM 722 N N . ALA A 1 90 ? 12.506 7.886 2.308 1.00 86.75 90 ALA A N 1
ATOM 723 C CA . ALA A 1 90 ? 11.376 6.989 2.500 1.00 86.75 90 ALA A CA 1
ATOM 724 C C . ALA A 1 90 ? 10.368 7.032 1.341 1.00 86.75 90 ALA A C 1
ATOM 726 O O . ALA A 1 90 ? 9.604 6.085 1.180 1.00 86.75 90 ALA A O 1
ATOM 727 N N . ALA A 1 91 ? 10.384 8.093 0.524 1.00 86.31 91 ALA A N 1
ATOM 728 C CA . ALA A 1 91 ? 9.368 8.356 -0.494 1.00 86.31 91 ALA A CA 1
ATOM 729 C C . ALA A 1 91 ? 9.196 7.212 -1.504 1.00 86.31 91 ALA A C 1
ATOM 731 O O . ALA A 1 91 ? 8.092 7.004 -1.993 1.00 86.31 91 ALA A O 1
ATOM 732 N N . ASN A 1 92 ? 10.255 6.452 -1.789 1.00 88.75 92 ASN A N 1
ATOM 733 C CA . ASN A 1 92 ? 10.190 5.304 -2.701 1.00 88.75 92 ASN A CA 1
ATOM 734 C C . ASN A 1 92 ? 10.500 3.975 -2.006 1.00 88.75 92 ASN A C 1
ATOM 736 O O . ASN A 1 92 ? 10.507 2.933 -2.649 1.00 88.75 92 ASN A O 1
ATOM 740 N N . ALA A 1 93 ? 10.789 3.999 -0.704 1.00 86.44 93 ALA A N 1
ATOM 741 C CA . ALA A 1 93 ? 11.055 2.787 0.064 1.00 86.44 93 ALA A CA 1
ATOM 742 C C . ALA A 1 93 ? 9.759 2.150 0.587 1.00 86.44 93 ALA A C 1
ATOM 744 O O . ALA A 1 93 ? 9.714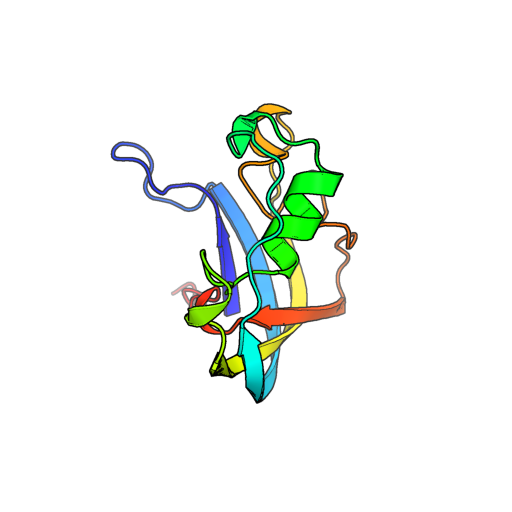 0.941 0.798 1.00 86.44 93 ALA A O 1
ATOM 745 N N . TYR A 1 94 ? 8.713 2.960 0.782 1.00 91.12 94 TYR A N 1
ATOM 746 C CA . TYR A 1 94 ? 7.513 2.580 1.522 1.00 91.12 94 TYR A CA 1
ATOM 747 C C . TYR A 1 94 ? 6.236 3.088 0.847 1.00 91.12 94 TYR A C 1
ATOM 749 O O . TYR A 1 94 ? 6.208 4.156 0.225 1.00 91.12 94 TYR A O 1
ATOM 757 N N . ARG A 1 95 ? 5.149 2.326 0.978 1.00 94.94 95 ARG A N 1
ATOM 758 C CA . ARG A 1 95 ? 3.807 2.738 0.554 1.00 94.94 95 ARG A CA 1
ATOM 759 C C . ARG A 1 95 ? 3.277 3.813 1.491 1.00 94.94 95 ARG A C 1
ATOM 761 O O . ARG A 1 95 ? 2.704 4.784 0.996 1.00 94.94 95 ARG A O 1
ATOM 768 N N . LEU A 1 96 ? 3.533 3.688 2.791 1.00 95.50 96 LEU A N 1
ATOM 769 C CA . LEU A 1 96 ? 3.272 4.708 3.796 1.00 95.50 96 LEU A CA 1
ATOM 770 C C . LEU A 1 96 ? 4.305 5.828 3.690 1.00 95.50 96 LEU A C 1
ATOM 772 O O . LEU A 1 96 ? 5.507 5.602 3.818 1.00 95.50 96 LEU A O 1
ATOM 776 N N . TYR A 1 97 ? 3.842 7.054 3.460 1.00 95.50 97 TYR A N 1
ATOM 777 C CA . TYR A 1 97 ? 4.704 8.233 3.400 1.00 95.50 97 TYR A CA 1
ATOM 778 C C . TYR A 1 97 ? 3.889 9.506 3.625 1.00 95.50 97 TYR A C 1
ATOM 780 O O . TYR A 1 97 ? 2.857 9.680 2.985 1.00 95.50 97 TYR A O 1
ATOM 788 N N . GLN A 1 98 ? 4.342 10.388 4.522 1.00 94.81 98 GLN A N 1
ATOM 789 C CA . GLN A 1 98 ? 3.744 11.711 4.773 1.00 94.81 98 GLN A CA 1
ATOM 790 C C . GLN A 1 98 ? 2.205 11.697 4.869 1.00 94.81 98 GLN A C 1
ATOM 792 O O . GLN A 1 98 ? 1.514 12.435 4.170 1.00 94.81 98 GLN A O 1
ATOM 797 N N . GLY A 1 99 ? 1.652 10.812 5.700 1.00 96.06 99 GLY A N 1
ATOM 798 C CA . GLY A 1 99 ? 0.207 10.691 5.911 1.00 96.06 99 GLY A CA 1
ATOM 799 C C . GLY A 1 99 ? -0.571 10.041 4.763 1.00 96.06 99 GLY A C 1
ATOM 800 O O . GLY A 1 99 ? -1.794 10.131 4.749 1.00 96.06 99 GLY A O 1
ATOM 801 N N . HIS A 1 100 ? 0.098 9.393 3.810 1.00 97.38 100 HIS A N 1
ATOM 802 C CA . HIS A 1 100 ? -0.543 8.707 2.689 1.00 97.38 100 HIS A CA 1
ATOM 803 C C . HIS A 1 100 ? -0.230 7.215 2.693 1.00 97.38 100 HIS A C 1
ATOM 805 O O . HIS A 1 100 ? 0.876 6.810 3.051 1.00 97.38 100 HIS A O 1
ATOM 811 N N . PHE A 1 101 ? -1.181 6.414 2.215 1.00 96.69 101 PHE A N 1
ATOM 812 C CA . PHE A 1 101 ? -0.925 5.091 1.659 1.00 96.69 101 PHE A CA 1
ATOM 813 C C . PHE A 1 101 ? -0.893 5.230 0.136 1.00 96.69 101 PHE A C 1
ATOM 815 O O . PHE A 1 101 ? -1.917 5.488 -0.490 1.00 96.69 101 PHE A O 1
ATOM 822 N N . LEU A 1 102 ? 0.292 5.099 -0.460 1.00 95.38 102 LEU A N 1
ATOM 823 C CA . LEU A 1 102 ? 0.548 5.464 -1.856 1.00 95.38 102 LEU A CA 1
ATOM 824 C C . LEU A 1 102 ? 0.215 6.946 -2.120 1.00 95.38 102 LEU A C 1
ATOM 826 O O . LEU A 1 102 ? 0.892 7.821 -1.580 1.00 95.38 102 LEU A O 1
ATOM 830 N N . ASP A 1 103 ? -0.776 7.220 -2.957 1.00 95.12 103 ASP A N 1
ATOM 831 C CA . ASP A 1 103 ? -1.365 8.532 -3.273 1.00 95.12 103 ASP A CA 1
ATOM 832 C C . ASP A 1 103 ? -2.645 8.818 -2.462 1.00 95.12 103 ASP A C 1
ATOM 834 O O . ASP A 1 103 ? -3.170 9.927 -2.520 1.00 95.12 103 ASP A O 1
ATOM 838 N N . GLN A 1 104 ? -3.153 7.854 -1.687 1.00 96.62 104 GLN A N 1
ATOM 839 C CA . GLN A 1 104 ? -4.373 8.015 -0.904 1.00 96.62 104 GLN A CA 1
ATOM 840 C C . GLN A 1 104 ? -4.054 8.647 0.451 1.00 96.62 104 GLN A C 1
ATOM 842 O O . GLN A 1 104 ? -3.386 8.039 1.292 1.00 96.62 104 GLN A O 1
ATOM 847 N N . ALA A 1 105 ? -4.578 9.850 0.688 1.00 97.50 105 ALA A N 1
ATOM 848 C CA . ALA A 1 105 ? -4.483 10.511 1.986 1.00 97.50 105 ALA A CA 1
ATOM 849 C C . ALA A 1 105 ? -5.205 9.689 3.063 1.00 97.50 105 ALA A C 1
ATOM 851 O O . ALA A 1 105 ? -6.357 9.274 2.876 1.00 97.50 105 ALA A O 1
ATOM 852 N N . LEU A 1 106 ? -4.521 9.466 4.187 1.00 97.81 106 LEU A N 1
ATOM 853 C CA . LEU A 1 106 ? -5.046 8.733 5.330 1.00 97.81 106 LEU A CA 1
ATOM 854 C C . LEU A 1 106 ? -5.840 9.664 6.241 1.00 97.81 106 LEU A C 1
ATOM 856 O O . LEU A 1 106 ? -5.402 10.755 6.601 1.00 97.81 106 LEU A O 1
ATOM 860 N N . ARG A 1 107 ? -7.029 9.201 6.619 1.00 97.50 107 ARG A N 1
ATOM 861 C CA . ARG A 1 107 ? -7.885 9.799 7.644 1.00 97.50 107 ARG A CA 1
ATOM 862 C C . ARG A 1 107 ? -8.679 8.684 8.313 1.00 97.50 107 ARG A C 1
ATOM 864 O O . ARG A 1 107 ? -8.940 7.657 7.686 1.00 97.50 107 ARG A O 1
ATOM 871 N N . GLU A 1 108 ? -9.065 8.874 9.566 1.00 97.62 108 GLU A N 1
ATOM 872 C CA . GLU A 1 108 ? -9.886 7.889 10.267 1.00 97.62 108 GLU A CA 1
ATOM 873 C C . GLU A 1 108 ? -11.201 7.633 9.507 1.00 97.62 108 GLU A C 1
ATOM 875 O O . GLU A 1 108 ? -11.802 8.543 8.925 1.00 97.62 108 GLU A O 1
ATOM 880 N N . GLY A 1 109 ? -11.620 6.369 9.462 1.00 97.12 109 GLY A N 1
ATOM 881 C CA . GLY A 1 109 ? -12.888 5.948 8.877 1.00 97.12 109 GLY A CA 1
ATOM 882 C C . GLY A 1 109 ? -12.884 5.706 7.365 1.00 97.12 109 GLY A C 1
ATOM 883 O O . GLY A 1 109 ? -13.871 5.162 6.871 1.00 97.12 109 GLY A O 1
ATOM 884 N N . ILE A 1 110 ? -11.820 6.042 6.619 1.00 97.69 110 ILE A N 1
ATOM 885 C CA . ILE A 1 110 ? -11.760 5.669 5.191 1.00 97.69 110 ILE A CA 1
ATOM 886 C C . ILE A 1 110 ? -11.606 4.172 5.017 1.00 97.69 110 ILE A C 1
ATOM 888 O O . ILE A 1 110 ? -11.050 3.483 5.872 1.00 97.69 110 ILE A O 1
ATOM 892 N N . GLU A 1 111 ? -12.053 3.697 3.866 1.00 97.50 111 GLU A N 1
ATOM 893 C CA . GLU A 1 111 ? -11.880 2.316 3.455 1.00 97.50 111 GLU A CA 1
ATOM 894 C C . GLU A 1 111 ? -10.709 2.225 2.480 1.00 97.50 111 GLU A C 1
ATOM 896 O O . GLU A 1 111 ? -10.628 2.988 1.517 1.00 97.50 111 GLU A O 1
ATOM 901 N N . LEU A 1 112 ? -9.797 1.299 2.752 1.00 96.69 112 LEU A N 1
ATOM 902 C CA . LEU A 1 112 ? -8.701 0.937 1.864 1.00 96.69 112 LEU A CA 1
ATOM 903 C C . LEU A 1 112 ? -8.848 -0.525 1.467 1.00 96.69 112 LEU A C 1
ATOM 905 O O . LEU A 1 112 ? -9.240 -1.356 2.286 1.00 96.69 112 LEU A O 1
ATOM 909 N N . GLU A 1 113 ? -8.489 -0.833 0.228 1.00 95.12 113 GLU A N 1
ATOM 910 C CA . GLU A 1 113 ? -8.275 -2.204 -0.221 1.00 95.12 113 GLU A CA 1
ATOM 911 C C . GLU A 1 113 ? -6.772 -2.487 -0.192 1.00 95.12 113 GLU A C 1
ATOM 913 O O . GLU A 1 113 ? -5.977 -1.736 -0.763 1.00 95.12 113 GLU A O 1
ATOM 918 N N . ILE A 1 114 ? -6.381 -3.535 0.529 1.00 94.62 114 ILE A N 1
ATOM 919 C CA . ILE A 1 114 ? -4.988 -3.949 0.698 1.00 94.62 114 ILE A CA 1
ATOM 920 C C . ILE A 1 114 ? -4.906 -5.447 0.414 1.00 94.62 114 ILE A C 1
ATOM 922 O O . ILE A 1 114 ? -5.766 -6.215 0.844 1.00 94.62 114 ILE A O 1
ATOM 926 N N . GLU A 1 115 ? -3.870 -5.864 -0.306 1.00 93.38 115 GLU A N 1
ATOM 927 C CA . GLU A 1 115 ? -3.586 -7.281 -0.532 1.00 93.38 115 GLU A CA 1
ATOM 928 C C . GLU A 1 115 ? -3.358 -8.003 0.801 1.00 93.38 115 GLU A C 1
ATOM 930 O O . GLU A 1 115 ? -2.626 -7.518 1.667 1.00 93.38 115 GLU A O 1
ATOM 935 N N . ALA A 1 116 ? -3.994 -9.160 0.971 1.00 91.88 116 ALA A N 1
ATOM 936 C CA . ALA A 1 116 ? -3.988 -9.908 2.224 1.00 91.88 116 ALA A CA 1
ATOM 937 C C . ALA A 1 116 ? -2.565 -10.277 2.672 1.00 91.88 116 ALA A C 1
ATOM 939 O O . ALA A 1 116 ? -2.256 -10.159 3.854 1.00 91.88 116 ALA A O 1
ATOM 940 N N . ASP A 1 117 ? -1.686 -10.617 1.725 1.00 88.81 117 ASP A N 1
ATOM 941 C CA . ASP A 1 117 ? -0.289 -11.003 1.975 1.00 88.81 117 ASP A CA 1
ATOM 942 C C . ASP A 1 117 ? 0.563 -9.872 2.573 1.00 88.81 117 ASP A C 1
ATOM 944 O O . ASP A 1 117 ? 1.642 -10.109 3.115 1.00 88.81 117 ASP A O 1
ATOM 948 N N . LEU A 1 118 ? 0.091 -8.626 2.484 1.00 88.31 118 LEU A N 1
ATOM 949 C CA . LEU A 1 118 ? 0.747 -7.469 3.088 1.00 88.31 118 LEU A CA 1
ATOM 950 C C . LEU A 1 118 ? 0.346 -7.257 4.553 1.00 88.31 118 LEU A C 1
ATOM 952 O O . LEU A 1 118 ? 0.991 -6.480 5.260 1.00 88.31 118 LEU A O 1
ATOM 956 N N . LEU A 1 119 ? -0.742 -7.879 5.004 1.00 87.44 119 LEU A N 1
ATOM 957 C CA . LEU A 1 119 ? -1.313 -7.641 6.321 1.00 87.44 119 LEU A CA 1
ATOM 958 C C . LEU A 1 119 ? -0.786 -8.643 7.344 1.00 87.44 119 LEU A C 1
ATOM 960 O O . LEU A 1 119 ? -0.712 -9.844 7.108 1.00 87.44 119 LEU A O 1
ATOM 964 N N . ALA A 1 120 ? -0.501 -8.135 8.537 1.00 83.19 120 ALA A N 1
ATOM 965 C CA . ALA A 1 120 ? -0.250 -8.931 9.723 1.00 83.19 120 ALA A CA 1
ATOM 966 C C . ALA A 1 120 ? -1.437 -8.830 10.692 1.00 83.19 120 ALA A C 1
ATOM 968 O O . ALA A 1 120 ? -2.168 -7.826 10.740 1.00 83.19 120 ALA A O 1
ATOM 969 N N . ALA A 1 121 ? -1.600 -9.862 11.520 1.00 74.88 121 ALA A N 1
ATOM 970 C CA . ALA A 1 121 ? -2.471 -9.776 12.682 1.00 74.88 121 ALA A CA 1
ATOM 971 C C . ALA A 1 121 ? -2.027 -8.609 13.581 1.00 74.88 121 ALA A C 1
ATOM 973 O O . ALA A 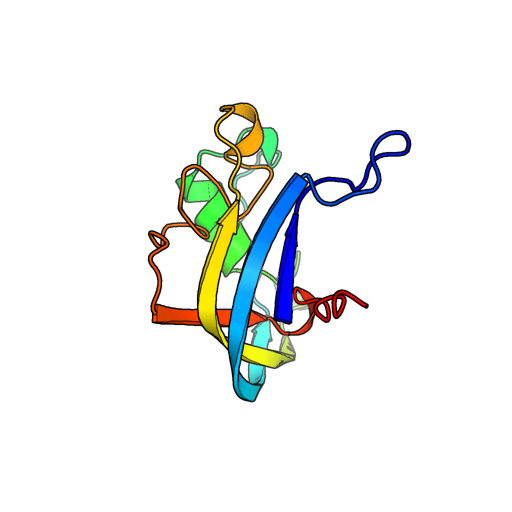1 121 ? -0.836 -8.326 13.715 1.00 74.88 121 ALA A O 1
ATOM 974 N N . CYS A 1 122 ? -2.988 -7.915 14.197 1.00 66.88 122 CYS A N 1
ATOM 975 C CA . CYS A 1 122 ? -2.627 -7.021 15.293 1.00 66.88 122 CYS A CA 1
ATOM 976 C C . CYS A 1 122 ? -2.210 -7.886 16.480 1.00 66.88 122 CYS A C 1
ATOM 978 O O . CYS A 1 122 ? -2.941 -8.808 16.833 1.00 66.88 122 CYS A O 1
ATOM 980 N N . GLU A 1 123 ? -1.105 -7.545 17.134 1.00 65.06 123 GLU A N 1
ATOM 981 C CA . GLU A 1 123 ? -0.879 -7.998 18.502 1.00 65.06 123 GLU A CA 1
ATOM 982 C C . GLU A 1 123 ? -1.990 -7.407 19.375 1.00 65.06 123 GLU A C 1
ATOM 984 O O . GLU A 1 123 ? -2.170 -6.187 19.446 1.00 65.06 123 GLU A O 1
ATOM 989 N N . THR A 1 124 ? -2.793 -8.275 19.980 1.00 49.59 124 THR A N 1
ATOM 990 C CA . THR A 1 124 ? -3.657 -7.895 21.094 1.00 49.59 124 THR A CA 1
ATOM 991 C C . THR A 1 124 ? -2.740 -7.484 22.235 1.00 49.59 124 THR A C 1
ATOM 993 O O . THR A 1 124 ? -1.945 -8.302 22.693 1.00 49.59 124 THR A O 1
ATOM 996 N N . ALA A 1 125 ? -2.820 -6.224 22.665 1.00 44.16 125 ALA A N 1
ATOM 997 C CA . ALA A 1 125 ? -2.231 -5.820 23.934 1.00 44.16 125 ALA A CA 1
ATOM 998 C C . ALA A 1 125 ? -2.822 -6.734 25.019 1.00 44.16 125 ALA A C 1
ATOM 1000 O O . ALA A 1 125 ? -4.046 -6.798 25.154 1.00 44.16 125 ALA A O 1
ATOM 1001 N N . GLY A 1 126 ? -1.957 -7.512 25.673 1.00 35.12 126 GLY A N 1
ATOM 1002 C CA . GLY A 1 126 ? -2.303 -8.260 26.881 1.00 35.12 126 GLY A CA 1
ATOM 1003 C C . GLY A 1 126 ? -2.519 -7.329 28.061 1.00 35.12 126 GLY A C 1
ATOM 1004 O O . GLY A 1 126 ? -1.932 -6.221 28.046 1.00 35.12 126 GLY A O 1
#

Sequence (126 aa):
MAYREGGAGWIVTDPVFWLKGTVLAAEIRPRRLEVCPDAGKSVERLSREEFIRLARARPCVSRPEAAREEQVGLVRLRVQSWETPWARRAANAYRLYQGHFLDQALREGIELEIEADLLAACETAG

Secondary structure (DSSP, 8-state):
-EEEES--SSS--S-SEEEEEEEEEEEEEEEEEPBP---SS-GGGS-HHHHHHHHHH-S-BSSGGG-EEEEEEEEEEEEEEEE---SGGGTTT-SEETTEETTEEP-TT-EEEEEGGGEEPPPPP-

Mean predicted aligned error: 5.54 Å